Protein AF-A0A3G3BE10-F1 (afdb_monomer)

Organism: NCBI:txid2472748

pLDDT: mean 95.53, std 2.91, range [87.06, 98.44]

Radius of gyration: 18.92 Å; Cα contacts (8 Å, |Δi|>4): 118; chains: 1; bounding box: 42×21×58 Å

Structure (mmCIF, N/CA/C/O backbone):
data_AF-A0A3G3BE10-F1
#
_entry.id   AF-A0A3G3BE10-F1
#
loop_
_atom_site.group_PDB
_atom_site.id
_atom_site.type_symbol
_atom_site.label_atom_id
_atom_site.label_alt_id
_atom_site.label_comp_id
_atom_site.label_asym_id
_atom_site.label_entity_id
_atom_site.label_seq_id
_atom_site.pdbx_PDB_ins_code
_atom_site.Cartn_x
_atom_site.Cartn_y
_atom_site.Cartn_z
_atom_site.occupancy
_atom_site.B_iso_or_equiv
_atom_site.auth_seq_id
_atom_site.auth_comp_id
_atom_site.auth_asym_id
_atom_site.auth_atom_id
_atom_site.pdbx_PDB_model_num
ATOM 1 N N . SER A 1 1 ? 10.660 -1.896 3.533 1.00 90.31 1 SER A N 1
ATOM 2 C CA . SER A 1 1 ? 10.297 -0.842 2.566 1.00 90.31 1 SER A CA 1
ATOM 3 C C . SER A 1 1 ? 11.360 0.245 2.519 1.00 90.31 1 SER A C 1
ATOM 5 O O . SER A 1 1 ? 12.027 0.347 1.505 1.00 90.31 1 SER A O 1
ATOM 7 N N . LEU A 1 2 ? 11.609 0.988 3.607 1.00 92.56 2 LEU A N 1
ATOM 8 C CA . LEU A 1 2 ? 12.506 2.157 3.598 1.00 92.56 2 LEU A CA 1
ATOM 9 C C . LEU A 1 2 ? 13.892 1.894 2.988 1.00 92.56 2 LEU A C 1
ATOM 11 O O . LEU A 1 2 ? 14.336 2.677 2.161 1.00 92.56 2 LEU A O 1
ATOM 15 N N . THR A 1 3 ? 14.539 0.775 3.322 1.00 94.94 3 THR A N 1
ATOM 16 C CA . THR A 1 3 ? 15.834 0.412 2.725 1.00 94.94 3 THR A CA 1
ATOM 17 C C . THR A 1 3 ? 15.761 0.317 1.202 1.00 94.94 3 THR A C 1
ATOM 19 O O . THR A 1 3 ? 16.603 0.890 0.533 1.00 94.94 3 THR A O 1
ATOM 22 N N . LEU A 1 4 ? 14.726 -0.322 0.643 1.00 94.50 4 LEU A N 1
ATOM 23 C CA . LEU A 1 4 ? 14.537 -0.406 -0.811 1.00 94.50 4 LEU A CA 1
ATOM 24 C C . LEU A 1 4 ? 14.247 0.961 -1.435 1.00 94.50 4 LEU A C 1
ATOM 26 O O . LEU A 1 4 ? 14.726 1.233 -2.527 1.00 94.50 4 LEU A O 1
ATOM 30 N N . LEU A 1 5 ? 13.506 1.832 -0.743 1.00 94.50 5 LEU A N 1
ATOM 31 C CA . LEU A 1 5 ? 13.264 3.198 -1.215 1.00 94.50 5 LEU A CA 1
ATOM 32 C C . LEU A 1 5 ? 14.563 4.015 -1.271 1.00 94.50 5 LEU A C 1
ATOM 34 O O . LEU A 1 5 ? 14.814 4.720 -2.241 1.00 94.50 5 LE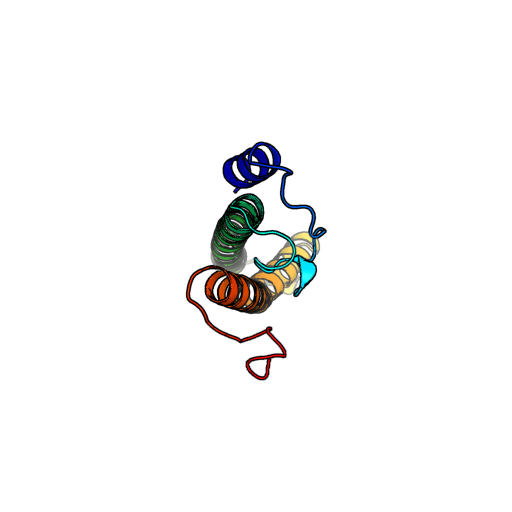U A O 1
ATOM 38 N N . LEU A 1 6 ? 15.402 3.904 -0.242 1.00 95.06 6 LEU A N 1
ATOM 39 C CA . LEU A 1 6 ? 16.692 4.591 -0.197 1.00 95.06 6 LEU A CA 1
ATOM 40 C C . LEU A 1 6 ? 17.676 4.002 -1.215 1.00 95.06 6 LEU A C 1
ATOM 42 O O . LEU A 1 6 ? 18.375 4.753 -1.886 1.00 95.06 6 LEU A O 1
ATOM 46 N N . CYS A 1 7 ? 17.690 2.677 -1.384 1.00 94.50 7 CYS A N 1
ATOM 47 C CA . CYS A 1 7 ? 18.457 2.025 -2.443 1.00 94.50 7 CYS A CA 1
ATOM 48 C C . CYS A 1 7 ? 17.982 2.467 -3.830 1.00 94.50 7 CYS A C 1
ATOM 50 O O . CYS A 1 7 ? 18.824 2.773 -4.662 1.00 94.50 7 CYS A O 1
ATOM 52 N N . SER A 1 8 ? 16.668 2.582 -4.060 1.00 95.00 8 SER A N 1
ATOM 53 C CA . SER A 1 8 ? 16.115 3.113 -5.312 1.00 95.00 8 SER A CA 1
ATOM 54 C C . SER A 1 8 ? 16.699 4.485 -5.636 1.00 95.00 8 SER A C 1
ATOM 56 O O . SER A 1 8 ? 17.152 4.687 -6.753 1.00 95.00 8 SER A O 1
ATOM 58 N N . ALA A 1 9 ? 16.760 5.393 -4.657 1.00 92.75 9 ALA A N 1
ATOM 59 C CA . ALA A 1 9 ? 17.326 6.730 -4.836 1.00 92.75 9 ALA A CA 1
ATOM 60 C C . ALA A 1 9 ? 18.845 6.738 -5.097 1.00 92.75 9 ALA A C 1
ATOM 62 O O . ALA A 1 9 ? 19.354 7.688 -5.682 1.00 92.75 9 ALA A O 1
ATOM 63 N N . ALA A 1 10 ? 19.564 5.703 -4.655 1.00 91.88 10 ALA A N 1
ATOM 64 C CA . ALA A 1 10 ? 21.007 5.559 -4.848 1.00 91.88 10 ALA A CA 1
ATOM 65 C C . ALA A 1 10 ? 21.387 4.797 -6.132 1.00 91.88 10 ALA A C 1
ATOM 67 O O . ALA A 1 10 ? 22.552 4.812 -6.526 1.00 91.88 10 ALA A O 1
ATOM 68 N N . VAL A 1 11 ? 20.434 4.106 -6.763 1.00 91.62 11 VAL A N 1
ATOM 69 C CA . VAL A 1 11 ? 20.639 3.361 -8.008 1.00 91.62 11 VAL A CA 1
ATOM 70 C C . VAL A 1 11 ? 20.283 4.250 -9.196 1.00 91.62 11 VAL A C 1
ATOM 72 O O . VAL A 1 11 ? 19.192 4.817 -9.260 1.00 91.62 11 VAL A O 1
ATOM 75 N N . GLU A 1 12 ? 21.209 4.338 -10.155 1.00 88.81 12 GLU A N 1
ATOM 76 C CA . GLU A 1 12 ? 21.073 5.145 -11.375 1.00 88.81 12 GLU A CA 1
ATOM 77 C C . GLU A 1 12 ? 20.706 6.607 -11.063 1.00 88.81 12 GLU A C 1
ATOM 79 O O . GLU A 1 12 ? 21.394 7.259 -10.282 1.00 88.81 12 GLU A O 1
ATOM 84 N N . SER A 1 13 ? 19.650 7.144 -11.676 1.00 88.00 13 SER A N 1
ATOM 85 C CA . SER A 1 13 ? 19.151 8.497 -11.425 1.00 88.00 13 SER A CA 1
ATOM 86 C C . SER A 1 13 ? 18.054 8.551 -10.354 1.00 88.00 13 SER A C 1
ATOM 88 O O . SER A 1 13 ? 17.383 9.575 -10.224 1.00 88.00 13 SER A O 1
ATOM 90 N N . GLY A 1 14 ? 17.821 7.460 -9.615 1.00 90.88 14 GLY A N 1
ATOM 91 C CA . GLY A 1 14 ? 16.653 7.328 -8.747 1.00 90.88 14 GLY A CA 1
ATOM 92 C C . GLY A 1 14 ? 15.349 7.143 -9.524 1.00 90.88 14 GLY A C 1
ATOM 93 O O . GLY A 1 14 ? 15.333 7.183 -10.753 1.00 90.88 14 GLY A O 1
ATOM 94 N N . ALA A 1 15 ? 14.235 6.900 -8.830 1.00 91.94 15 ALA A N 1
ATOM 95 C CA . ALA A 1 15 ? 12.918 6.832 -9.467 1.00 91.94 15 ALA A CA 1
ATOM 96 C C . ALA A 1 15 ? 12.377 8.252 -9.741 1.00 91.94 15 ALA A C 1
ATOM 98 O O . ALA A 1 15 ? 11.764 8.876 -8.874 1.00 91.94 15 ALA A O 1
ATOM 99 N N . GLY A 1 16 ? 12.598 8.766 -10.954 1.00 89.94 16 GLY A N 1
ATOM 100 C CA . GLY A 1 16 ? 12.218 10.117 -11.395 1.00 89.94 16 GLY A CA 1
ATOM 101 C C . GLY A 1 16 ? 10.774 10.265 -11.890 1.00 89.94 16 GLY A C 1
ATOM 102 O O . GLY A 1 16 ? 10.455 11.212 -12.600 1.00 89.94 16 GLY A O 1
ATOM 103 N N . THR A 1 17 ? 9.885 9.335 -11.544 1.00 91.62 17 THR A N 1
ATOM 104 C CA . THR A 1 17 ? 8.535 9.199 -12.130 1.00 91.62 17 THR A CA 1
ATOM 105 C C . THR A 1 17 ? 7.436 9.890 -11.315 1.00 91.62 17 THR A C 1
ATOM 107 O O . THR A 1 17 ? 6.247 9.685 -11.564 1.00 91.62 17 THR A O 1
ATOM 110 N N . GLY A 1 18 ? 7.820 10.653 -10.287 1.00 92.69 18 GLY A N 1
ATOM 111 C CA . GLY A 1 18 ? 6.908 11.182 -9.273 1.00 92.69 18 GLY A CA 1
ATOM 112 C C . GLY A 1 18 ? 6.356 10.104 -8.330 1.00 92.69 18 GLY A C 1
ATOM 113 O O . GLY A 1 18 ? 6.573 8.907 -8.519 1.00 92.69 18 GLY A O 1
ATOM 114 N N . TRP A 1 19 ? 5.621 10.534 -7.299 1.00 93.38 19 TRP A N 1
ATOM 115 C CA . TRP A 1 19 ? 5.077 9.636 -6.269 1.00 93.38 19 TRP A CA 1
ATOM 116 C C . TRP A 1 19 ? 3.962 8.709 -6.780 1.00 93.38 19 TRP A C 1
ATOM 118 O O . TRP A 1 19 ? 3.709 7.672 -6.174 1.00 93.38 19 TRP A O 1
ATOM 128 N N . THR A 1 20 ? 3.300 9.073 -7.881 1.00 93.88 20 THR A N 1
ATOM 129 C CA . THR A 1 20 ? 2.224 8.287 -8.502 1.00 93.88 20 THR A CA 1
ATOM 130 C C . THR A 1 20 ? 2.729 7.203 -9.449 1.00 93.88 20 THR A C 1
ATOM 132 O O . THR A 1 20 ? 1.980 6.280 -9.747 1.00 93.88 20 THR A O 1
ATOM 135 N N . VAL A 1 21 ? 3.983 7.292 -9.913 1.00 93.75 21 VAL A N 1
ATOM 136 C CA . VAL A 1 21 ? 4.629 6.271 -10.759 1.00 93.75 21 VAL A CA 1
ATOM 137 C C . VAL A 1 21 ? 3.852 6.008 -12.068 1.00 93.75 21 VAL A C 1
ATOM 139 O O . VAL A 1 21 ? 3.689 4.868 -12.500 1.00 93.75 21 VAL A O 1
ATOM 142 N N . TYR A 1 22 ? 3.359 7.070 -12.719 1.00 93.25 22 TYR A N 1
ATOM 143 C CA . TYR A 1 22 ? 2.504 6.946 -13.910 1.00 93.25 22 TYR A CA 1
ATOM 144 C C . TYR A 1 22 ? 3.254 6.448 -15.164 1.00 93.25 22 TYR A C 1
ATOM 146 O O . TYR A 1 22 ? 4.290 7.019 -15.524 1.00 93.25 22 TYR A O 1
ATOM 154 N N . PRO A 1 23 ? 2.704 5.458 -15.893 1.00 92.19 23 PRO A N 1
ATOM 155 C CA . PRO A 1 23 ? 3.105 5.155 -17.268 1.00 92.19 23 PRO A CA 1
ATOM 156 C C . PRO A 1 23 ? 2.723 6.297 -18.238 1.00 92.19 23 PRO A C 1
ATOM 158 O O . PRO A 1 23 ? 1.787 7.044 -17.950 1.00 92.19 23 PRO A O 1
ATOM 161 N N . PRO A 1 24 ? 3.426 6.469 -19.378 1.00 92.56 24 PRO A N 1
ATOM 162 C CA . PRO A 1 24 ? 4.596 5.705 -19.815 1.00 92.56 24 PRO A CA 1
ATOM 163 C C . PRO A 1 24 ? 5.905 6.179 -19.164 1.00 92.56 24 PRO A C 1
ATOM 165 O O . PRO A 1 24 ? 6.936 5.542 -19.363 1.00 92.56 24 PRO A O 1
ATOM 168 N N . LEU A 1 25 ? 5.891 7.253 -18.363 1.00 93.44 25 LEU A N 1
ATOM 169 C CA . LEU A 1 25 ? 7.105 7.804 -17.747 1.00 93.44 25 LEU A CA 1
ATOM 170 C C . LEU A 1 25 ? 7.796 6.790 -16.824 1.00 93.44 25 LEU A C 1
ATOM 172 O O . LEU A 1 25 ? 9.019 6.769 -16.744 1.00 93.44 25 LEU A O 1
ATOM 176 N N . SER A 1 26 ? 7.026 5.929 -16.158 1.00 94.06 26 SER A N 1
ATOM 177 C CA . SER A 1 26 ? 7.543 4.828 -15.342 1.00 94.06 26 SER A CA 1
ATOM 178 C C . SER A 1 26 ? 7.855 3.541 -16.106 1.00 94.06 26 SER A C 1
ATOM 180 O O . SER A 1 26 ? 8.303 2.575 -15.491 1.00 94.06 26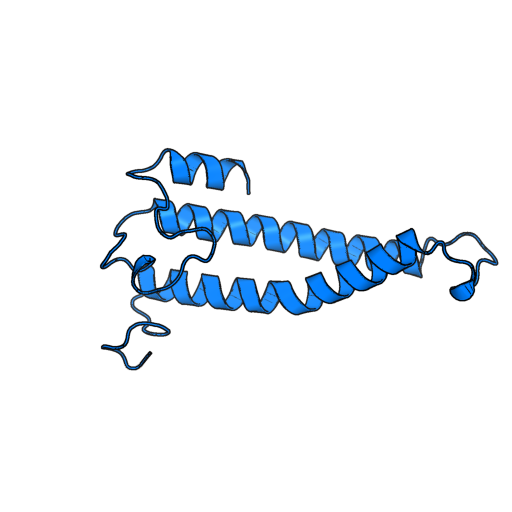 SER A O 1
ATOM 182 N N . SER A 1 27 ? 7.669 3.500 -17.428 1.00 93.38 27 SER A N 1
ATOM 183 C CA . SER A 1 27 ? 8.037 2.352 -18.271 1.00 93.38 27 SER A CA 1
ATOM 184 C C . SER A 1 27 ? 9.535 2.334 -18.601 1.00 93.38 27 SER A C 1
ATOM 186 O O . SER A 1 27 ? 10.237 3.330 -18.420 1.00 93.38 27 SER A O 1
ATOM 188 N N . ASN A 1 28 ? 10.023 1.222 -19.159 1.00 91.94 28 ASN A N 1
ATOM 189 C CA . ASN A 1 28 ? 11.421 1.101 -19.585 1.00 91.94 28 ASN A CA 1
ATOM 190 C C . ASN A 1 28 ? 11.807 2.012 -20.761 1.00 91.94 28 ASN A C 1
ATOM 192 O O . ASN A 1 28 ? 12.995 2.232 -20.982 1.00 91.94 28 ASN A O 1
ATOM 196 N N . ILE A 1 29 ? 10.832 2.583 -21.479 1.00 88.56 29 ILE A N 1
ATOM 197 C CA . ILE A 1 29 ? 11.086 3.526 -22.579 1.00 88.56 29 ILE A CA 1
ATOM 198 C C . ILE A 1 29 ? 11.622 4.856 -22.035 1.00 88.56 29 ILE A C 1
ATOM 200 O O . ILE A 1 29 ? 12.510 5.461 -22.630 1.00 88.56 29 ILE A O 1
ATOM 204 N N . SER A 1 30 ? 11.081 5.321 -20.907 1.00 89.69 30 SER A N 1
ATOM 205 C C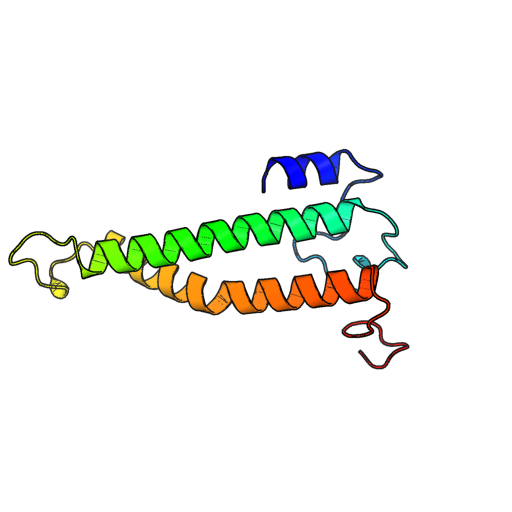A . SER A 1 30 ? 11.453 6.605 -20.298 1.00 89.69 30 SER A CA 1
ATOM 206 C C . SER A 1 30 ? 12.361 6.458 -19.079 1.00 89.69 30 SER A C 1
ATOM 208 O O . SER A 1 30 ? 13.151 7.355 -18.800 1.00 89.69 30 SER A O 1
ATOM 210 N N . HIS A 1 31 ? 12.266 5.340 -18.358 1.00 91.00 31 HIS A N 1
ATOM 211 C CA . HIS A 1 31 ? 13.029 5.076 -17.142 1.00 91.00 31 HIS A CA 1
ATOM 212 C C . HIS A 1 31 ? 13.518 3.621 -17.147 1.00 91.00 31 HIS A C 1
ATOM 214 O O . HIS A 1 31 ? 12.907 2.728 -16.560 1.00 91.00 31 HIS A O 1
ATOM 220 N N . SER A 1 32 ? 14.609 3.371 -17.871 1.00 89.19 32 SER A N 1
ATOM 221 C CA . SER A 1 32 ? 15.030 2.025 -18.286 1.00 89.19 32 SER A CA 1
ATOM 222 C C . SER A 1 32 ? 15.624 1.141 -17.198 1.00 89.19 32 SER A C 1
ATOM 224 O O . SER A 1 32 ? 15.851 -0.037 -17.454 1.00 89.19 32 SER A O 1
ATOM 226 N N . GLY A 1 33 ? 15.950 1.681 -16.030 1.00 91.06 33 GLY A N 1
ATOM 227 C CA . GLY A 1 33 ? 16.708 0.914 -15.059 1.00 91.06 33 GLY A CA 1
ATOM 228 C C . GLY A 1 33 ? 16.050 0.747 -13.699 1.00 91.06 33 GLY A C 1
ATOM 229 O O . GLY A 1 33 ? 14.880 1.088 -13.491 1.00 91.06 33 GLY A O 1
ATOM 230 N N . GLY A 1 34 ? 16.775 0.079 -12.803 1.00 94.25 34 GLY A N 1
ATOM 231 C CA . GLY A 1 34 ? 16.188 -0.702 -11.705 1.00 94.25 34 GLY A CA 1
ATOM 232 C C . GLY A 1 34 ? 15.609 0.124 -10.556 1.00 94.25 34 GLY A C 1
ATOM 233 O O . GLY A 1 34 ? 14.986 -0.427 -9.644 1.00 94.25 34 GLY A O 1
ATOM 234 N N . SER A 1 35 ? 15.801 1.444 -10.569 1.00 95.69 35 SER A N 1
ATOM 235 C CA . SER A 1 35 ? 15.335 2.337 -9.505 1.00 95.69 35 SER A CA 1
ATOM 236 C C . SER A 1 35 ? 13.808 2.306 -9.353 1.00 95.69 35 SER A C 1
ATOM 238 O O . SER A 1 35 ? 13.299 2.264 -8.228 1.00 95.69 35 SER A O 1
ATOM 240 N N . VAL A 1 36 ? 13.060 2.254 -10.460 1.00 96.81 36 VAL A N 1
ATOM 241 C CA . VAL A 1 36 ? 11.589 2.169 -10.444 1.00 96.81 36 VAL A CA 1
ATOM 242 C C . VAL A 1 36 ? 11.132 0.828 -9.867 1.00 96.81 36 VAL A C 1
ATOM 244 O O . VAL A 1 36 ? 10.230 0.805 -9.030 1.00 96.81 36 VAL A O 1
ATOM 247 N N . ASP A 1 37 ? 11.806 -0.271 -10.210 1.00 97.31 37 ASP A N 1
ATOM 248 C CA . ASP A 1 37 ? 11.478 -1.605 -9.692 1.00 97.31 37 ASP A CA 1
ATOM 249 C C . ASP A 1 37 ? 11.706 -1.683 -8.176 1.00 97.31 37 ASP A C 1
ATOM 251 O O . ASP A 1 37 ? 10.855 -2.177 -7.433 1.00 97.31 37 ASP A O 1
ATOM 255 N N . MET A 1 38 ? 12.809 -1.112 -7.677 1.00 96.75 38 MET A N 1
ATOM 256 C CA . MET A 1 38 ? 13.070 -1.010 -6.235 1.00 96.75 38 MET A CA 1
ATOM 257 C C . MET A 1 38 ? 12.007 -0.178 -5.504 1.00 96.75 38 MET A C 1
ATOM 259 O O . MET A 1 38 ? 11.600 -0.540 -4.395 1.00 96.75 38 MET A O 1
ATOM 263 N N . THR A 1 39 ? 11.516 0.904 -6.117 1.00 96.81 39 THR A N 1
ATOM 264 C CA . THR A 1 39 ? 10.396 1.693 -5.576 1.00 96.81 39 THR A CA 1
ATOM 265 C C . THR A 1 39 ? 9.112 0.873 -5.540 1.00 96.81 39 THR A C 1
ATOM 267 O O . THR A 1 39 ? 8.445 0.843 -4.504 1.00 96.81 39 THR A O 1
ATOM 270 N N . ILE A 1 40 ? 8.793 0.140 -6.611 1.00 97.50 40 ILE A N 1
ATOM 271 C CA . ILE A 1 40 ? 7.631 -0.755 -6.659 1.00 97.50 40 ILE A CA 1
ATOM 272 C C . ILE A 1 40 ? 7.724 -1.813 -5.550 1.00 97.50 40 ILE A C 1
ATOM 274 O O . ILE A 1 40 ? 6.765 -1.993 -4.797 1.00 97.50 40 ILE A O 1
ATOM 278 N N . PHE A 1 41 ? 8.868 -2.479 -5.370 1.00 97.94 41 PHE A N 1
ATOM 279 C CA . PHE A 1 41 ? 9.047 -3.449 -4.281 1.00 97.94 41 PHE A CA 1
ATOM 280 C C . PHE A 1 41 ? 8.965 -2.802 -2.893 1.00 97.94 41 PHE A C 1
ATOM 282 O O . PHE A 1 41 ? 8.386 -3.379 -1.969 1.00 97.94 41 PHE A O 1
ATOM 289 N N . SER A 1 42 ? 9.494 -1.589 -2.724 1.00 97.94 42 SER A N 1
ATOM 290 C CA . SER A 1 42 ? 9.357 -0.836 -1.474 1.00 97.94 42 SER A CA 1
ATOM 291 C C . SER A 1 42 ? 7.890 -0.581 -1.119 1.00 97.94 42 SER A C 1
ATOM 293 O O . SER A 1 42 ? 7.491 -0.824 0.027 1.00 97.94 42 SER A O 1
ATOM 295 N N . LEU A 1 43 ? 7.089 -0.147 -2.099 1.00 97.19 43 LEU A N 1
ATOM 296 C CA . LEU A 1 43 ? 5.656 0.105 -1.944 1.00 97.19 43 LEU A CA 1
ATOM 297 C C . LEU A 1 43 ? 4.880 -1.181 -1.649 1.00 97.19 43 LEU A C 1
ATOM 299 O O . LEU A 1 43 ? 4.031 -1.170 -0.761 1.00 97.19 43 LEU A O 1
ATOM 303 N N . HIS A 1 44 ? 5.221 -2.306 -2.287 1.00 98.38 44 HIS A N 1
ATOM 304 C CA . HIS A 1 44 ? 4.653 -3.613 -1.936 1.00 98.38 44 HIS A CA 1
ATOM 305 C C . HIS A 1 44 ? 4.916 -3.974 -0.474 1.00 98.38 44 HIS A C 1
ATOM 307 O O . HIS A 1 44 ? 3.986 -4.310 0.257 1.00 98.38 44 HIS A O 1
ATOM 313 N N . LEU A 1 45 ? 6.167 -3.863 -0.011 1.00 98.19 45 LEU A N 1
ATOM 314 C CA . LEU A 1 45 ? 6.503 -4.166 1.384 1.00 98.19 45 LEU A CA 1
ATOM 315 C C . LEU A 1 45 ? 5.804 -3.220 2.368 1.00 98.19 45 LEU A C 1
ATOM 317 O O . LEU A 1 45 ? 5.413 -3.647 3.455 1.00 98.19 45 LEU A O 1
ATOM 321 N N . ALA A 1 46 ? 5.644 -1.944 2.007 1.00 97.81 46 ALA A N 1
ATOM 322 C CA . ALA A 1 46 ? 4.870 -0.995 2.802 1.00 97.81 46 ALA A CA 1
ATOM 323 C C . ALA A 1 46 ? 3.387 -1.404 2.861 1.00 97.81 46 ALA A C 1
ATOM 325 O O . ALA A 1 46 ? 2.823 -1.475 3.950 1.00 97.81 46 ALA A O 1
ATOM 326 N N . GLY A 1 47 ? 2.792 -1.761 1.719 1.00 97.62 47 GLY A N 1
ATOM 327 C CA . GLY A 1 47 ? 1.408 -2.223 1.618 1.00 97.62 47 GLY A CA 1
ATOM 328 C C . GLY A 1 47 ? 1.139 -3.492 2.428 1.00 97.62 47 GLY A C 1
ATOM 329 O O . GLY A 1 47 ? 0.187 -3.526 3.203 1.00 97.62 47 GLY A O 1
ATOM 330 N N . VAL A 1 48 ? 2.008 -4.505 2.333 1.00 98.25 48 VAL A N 1
ATOM 331 C CA . VAL A 1 48 ? 1.892 -5.744 3.128 1.00 98.25 48 VAL A CA 1
ATOM 332 C C . VAL A 1 48 ? 1.928 -5.440 4.626 1.00 98.25 48 VAL A C 1
ATOM 334 O O . VAL A 1 48 ? 1.077 -5.927 5.370 1.00 98.25 48 VAL A O 1
ATOM 337 N N . SER A 1 49 ? 2.862 -4.592 5.072 1.00 98.00 49 SER A N 1
ATOM 338 C CA . SER A 1 49 ? 2.940 -4.162 6.474 1.00 98.00 49 SER A CA 1
ATOM 339 C C . SER A 1 49 ? 1.645 -3.480 6.934 1.00 98.00 49 SER A C 1
ATOM 341 O O . SER A 1 49 ? 1.100 -3.816 7.987 1.00 98.00 49 SER A O 1
ATOM 343 N N . SER A 1 50 ? 1.090 -2.580 6.118 1.00 97.75 50 SER A N 1
ATOM 344 C CA . SER A 1 50 ? -0.171 -1.895 6.414 1.00 97.75 50 SER A CA 1
ATOM 345 C C . SER A 1 50 ? -1.380 -2.833 6.443 1.00 97.75 50 SER A C 1
ATOM 347 O O . SER A 1 50 ? -2.239 -2.656 7.303 1.00 97.75 50 SER A O 1
ATOM 349 N N . ILE A 1 51 ? -1.450 -3.849 5.573 1.00 98.19 51 ILE A N 1
ATOM 350 C CA . ILE A 1 51 ? -2.521 -4.864 5.594 1.00 98.19 51 ILE A CA 1
ATOM 351 C C . ILE A 1 51 ? -2.438 -5.705 6.872 1.00 98.19 51 ILE A C 1
ATOM 353 O O . ILE A 1 51 ? -3.447 -5.887 7.555 1.00 98.19 51 ILE A O 1
ATOM 357 N N . LEU A 1 52 ? -1.243 -6.180 7.238 1.00 98.38 52 LEU A N 1
ATOM 358 C CA . LEU A 1 52 ? -1.043 -6.940 8.477 1.00 98.38 52 LEU A CA 1
ATOM 359 C C . LEU A 1 52 ? -1.395 -6.098 9.711 1.00 98.38 52 LEU A C 1
ATOM 361 O O . LEU A 1 52 ? -2.094 -6.574 10.608 1.00 98.38 52 LEU A O 1
ATOM 365 N N . GLY A 1 53 ? -0.980 -4.828 9.726 1.00 98.31 53 GLY A N 1
ATOM 366 C CA . GLY A 1 53 ? -1.364 -3.866 10.757 1.00 98.31 53 GLY A CA 1
ATOM 367 C C . GLY A 1 53 ? -2.876 -3.642 10.812 1.00 98.31 53 GLY A C 1
ATOM 368 O O . GLY A 1 53 ? -3.4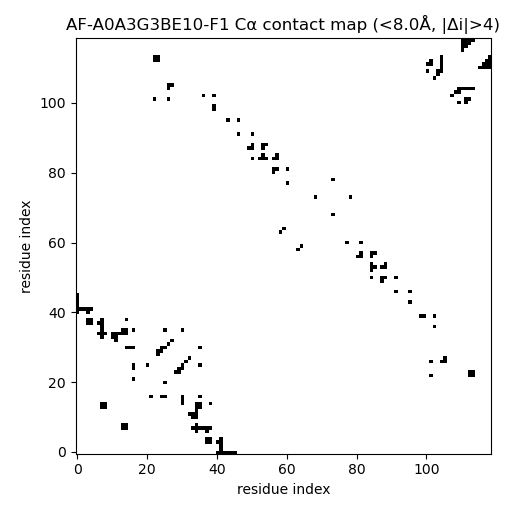57 -3.650 11.895 1.00 98.31 53 GLY A O 1
ATOM 369 N N . ALA A 1 54 ? -3.538 -3.512 9.661 1.00 98.31 54 ALA A N 1
ATOM 370 C CA . ALA A 1 54 ? -4.985 -3.343 9.584 1.00 98.31 54 ALA A CA 1
ATOM 371 C C . ALA A 1 54 ? -5.735 -4.542 10.181 1.00 98.31 54 ALA A C 1
ATOM 373 O O . ALA A 1 54 ? -6.614 -4.358 11.023 1.00 98.31 54 ALA A O 1
ATOM 374 N N . ILE A 1 55 ? -5.346 -5.768 9.819 1.00 98.38 55 ILE A N 1
ATOM 375 C CA . ILE A 1 55 ? -5.925 -7.002 10.374 1.00 98.38 55 ILE A CA 1
ATOM 376 C C . ILE A 1 55 ? -5.702 -7.069 11.892 1.00 98.38 55 ILE A C 1
ATOM 378 O O . ILE A 1 55 ? -6.632 -7.384 12.641 1.00 98.38 55 ILE A O 1
ATOM 382 N N . ASN A 1 56 ? -4.499 -6.725 12.365 1.00 98.38 56 ASN A N 1
ATOM 383 C CA . ASN A 1 56 ? -4.182 -6.697 13.791 1.00 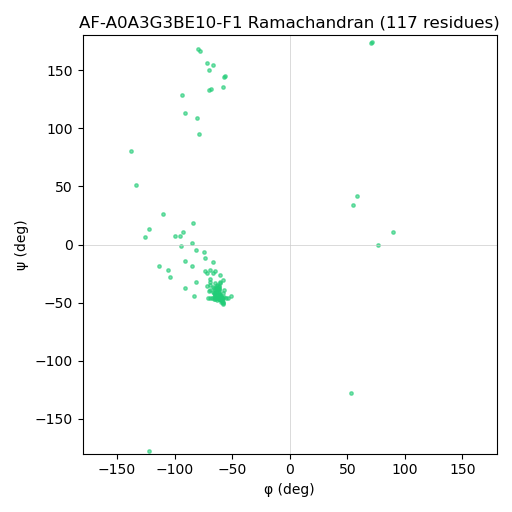98.38 56 ASN A CA 1
ATOM 384 C C . ASN A 1 56 ? -5.053 -5.687 14.560 1.00 98.38 56 ASN A C 1
ATOM 386 O O . ASN A 1 56 ? -5.640 -6.044 15.585 1.00 98.38 56 ASN A O 1
ATOM 390 N N . PHE A 1 57 ? -5.202 -4.461 14.050 1.00 98.25 57 PHE A N 1
ATOM 391 C CA . PHE A 1 57 ? -6.047 -3.441 14.672 1.00 98.25 57 PHE A CA 1
ATOM 392 C C . PHE A 1 57 ? -7.524 -3.832 14.669 1.00 98.25 57 PHE A C 1
ATOM 394 O O . PHE A 1 57 ? -8.187 -3.660 15.689 1.00 98.25 57 PHE A O 1
ATOM 401 N N . ILE A 1 58 ? -8.041 -4.400 13.575 1.00 97.94 58 ILE A N 1
ATOM 402 C CA . ILE A 1 58 ? -9.425 -4.896 13.517 1.00 97.94 58 ILE A CA 1
ATOM 403 C C . ILE A 1 58 ? -9.645 -5.952 14.602 1.00 97.94 58 ILE A C 1
ATOM 405 O O . ILE A 1 58 ? -10.575 -5.822 15.400 1.00 97.94 58 ILE A O 1
ATOM 409 N N . SER A 1 59 ? -8.770 -6.958 14.679 1.00 98.19 59 SER A N 1
ATOM 410 C CA . SER A 1 59 ? -8.877 -8.012 15.692 1.00 98.19 59 SER A CA 1
ATOM 411 C C . SER A 1 59 ? -8.798 -7.445 17.110 1.00 98.19 59 SER A C 1
ATOM 413 O O . SER A 1 59 ? -9.631 -7.771 17.950 1.00 98.19 59 SER A O 1
ATOM 415 N N . THR A 1 60 ? -7.866 -6.528 17.368 1.00 98.06 60 THR A N 1
ATOM 416 C CA . THR A 1 60 ? -7.691 -5.900 18.686 1.00 98.06 60 THR A CA 1
ATOM 417 C C . THR A 1 60 ? -8.927 -5.093 19.089 1.00 98.06 60 THR A C 1
ATOM 419 O O . THR A 1 60 ? -9.458 -5.268 20.186 1.00 98.06 60 THR A O 1
ATOM 422 N N . ILE A 1 61 ? -9.448 -4.256 18.187 1.00 97.25 61 ILE A N 1
ATOM 423 C CA . ILE A 1 61 ? -10.633 -3.425 18.443 1.00 97.25 61 ILE A CA 1
ATOM 424 C C . ILE A 1 61 ? -11.878 -4.289 18.652 1.00 97.25 61 ILE A C 1
ATOM 426 O O . ILE A 1 61 ? -12.755 -3.897 19.422 1.00 97.25 61 ILE A O 1
ATOM 430 N N . ILE A 1 62 ? -11.989 -5.442 17.983 1.00 96.12 62 ILE A N 1
ATOM 431 C CA . ILE A 1 62 ? -13.159 -6.321 18.085 1.00 96.12 62 ILE A CA 1
ATOM 432 C C . ILE A 1 62 ? -13.077 -7.244 19.308 1.00 96.12 62 ILE A C 1
ATOM 434 O O . ILE A 1 62 ? -14.071 -7.361 20.026 1.00 96.12 62 ILE A O 1
ATOM 438 N N . ASN A 1 63 ? -11.919 -7.851 19.563 1.00 97.19 63 ASN A N 1
ATOM 439 C CA . ASN A 1 63 ? -11.778 -8.982 20.484 1.00 97.19 63 ASN A CA 1
ATOM 440 C C . ASN A 1 63 ? -11.120 -8.624 21.820 1.00 97.19 63 ASN A C 1
ATOM 442 O O . ASN A 1 63 ? -11.316 -9.337 22.796 1.00 97.19 63 ASN A O 1
ATOM 446 N N . MET A 1 64 ? -10.357 -7.530 21.892 1.00 97.19 64 MET A N 1
ATOM 447 C CA . MET A 1 64 ? -9.572 -7.165 23.081 1.00 97.19 64 MET A CA 1
ATOM 448 C C . MET A 1 64 ? -10.127 -5.926 23.801 1.00 97.19 64 MET A C 1
ATOM 450 O O . MET A 1 64 ? -9.396 -5.201 24.473 1.00 97.19 64 MET A O 1
ATOM 454 N N . ARG A 1 65 ? -11.432 -5.655 23.662 1.00 95.56 65 ARG A N 1
ATOM 455 C CA . ARG A 1 65 ? -12.107 -4.599 24.433 1.00 95.56 65 ARG A CA 1
ATOM 456 C C . ARG A 1 65 ? -12.224 -4.996 25.903 1.00 95.56 65 ARG A C 1
ATOM 458 O O . ARG A 1 65 ? -12.376 -6.170 26.224 1.00 95.56 65 ARG A O 1
ATOM 465 N N . SER A 1 66 ? -12.220 -3.994 26.784 1.00 94.44 66 SER A N 1
ATOM 466 C CA . SER A 1 66 ? -12.538 -4.205 28.198 1.00 94.44 66 SER A CA 1
ATOM 467 C C . SER A 1 66 ? -13.922 -4.842 28.356 1.00 94.44 66 SER A C 1
ATOM 469 O O . SER A 1 66 ? -14.852 -4.529 27.603 1.00 94.44 66 SER A O 1
ATOM 471 N N . SER A 1 67 ? -14.060 -5.727 29.343 1.00 93.44 67 SER A N 1
ATOM 472 C CA . SER A 1 67 ? -15.324 -6.406 29.629 1.00 93.44 67 SER A CA 1
ATOM 473 C C . SER A 1 67 ? -16.438 -5.393 29.916 1.00 93.44 67 SER A C 1
ATOM 475 O O . SER A 1 67 ? -16.234 -4.404 30.618 1.00 93.44 67 SER A O 1
ATOM 477 N N . GLY A 1 68 ? -17.619 -5.614 29.336 1.00 92.50 68 GLY A N 1
ATOM 478 C CA . GLY A 1 68 ? -18.770 -4.715 29.475 1.00 92.50 68 GLY A CA 1
ATOM 479 C C . GLY A 1 68 ? -18.711 -3.429 28.635 1.00 92.50 68 GLY A C 1
ATOM 480 O O . GLY A 1 68 ? -19.666 -2.650 28.659 1.00 92.50 68 GLY A O 1
ATOM 481 N N . MET A 1 69 ? -17.645 -3.192 27.859 1.00 96.12 69 MET A N 1
ATOM 482 C CA . MET A 1 69 ? -17.575 -2.053 26.938 1.00 96.12 69 MET A CA 1
ATOM 483 C C . MET A 1 69 ? -18.333 -2.338 25.633 1.00 96.12 69 MET A C 1
ATOM 485 O O . MET A 1 69 ? -17.882 -3.104 24.773 1.00 96.12 69 MET A O 1
ATOM 489 N N . THR A 1 70 ? -19.475 -1.672 25.458 1.00 95.44 70 THR A N 1
ATOM 490 C CA . THR A 1 70 ? -20.231 -1.665 24.197 1.00 95.44 70 THR A CA 1
ATOM 491 C C . THR A 1 70 ? -19.515 -0.831 23.129 1.00 95.44 70 THR A C 1
ATOM 493 O O . THR A 1 70 ? -18.734 0.069 23.443 1.00 95.44 70 THR A O 1
ATOM 496 N N . PHE A 1 71 ? -19.776 -1.106 21.845 1.00 94.62 71 PHE A N 1
ATOM 497 C CA . PHE A 1 71 ? -19.146 -0.377 20.733 1.00 94.62 71 PHE A CA 1
ATOM 498 C C . PHE A 1 71 ? -19.449 1.128 20.739 1.00 94.62 71 PHE A C 1
ATOM 500 O O . PHE A 1 71 ? -18.597 1.925 20.356 1.00 94.62 71 PHE A O 1
ATOM 507 N N . GLU A 1 72 ? -20.628 1.525 21.214 1.00 95.38 72 GLU A N 1
ATOM 508 C CA . GLU A 1 72 ? -21.043 2.931 21.329 1.00 95.38 72 GLU A CA 1
ATOM 509 C C . GLU A 1 72 ? -20.199 3.725 22.337 1.00 95.38 72 GLU A C 1
ATOM 511 O O . GLU A 1 72 ? -20.103 4.943 22.238 1.00 95.38 72 GLU A O 1
ATOM 516 N N . ARG A 1 73 ? -19.555 3.041 23.292 1.00 96.00 73 ARG A N 1
ATOM 517 C CA . ARG A 1 73 ? -18.706 3.657 24.325 1.00 96.00 73 ARG A CA 1
ATOM 518 C C . ARG A 1 73 ? -17.222 3.680 23.955 1.00 96.00 73 ARG A C 1
ATOM 520 O O . ARG A 1 73 ? -16.405 4.163 24.735 1.00 96.00 73 ARG A O 1
ATOM 527 N N . VAL A 1 74 ? -16.856 3.144 22.791 1.00 97.38 74 VAL A N 1
ATOM 528 C CA . VAL A 1 74 ? -15.474 3.167 22.300 1.00 97.38 74 VAL A CA 1
ATOM 529 C C . VAL A 1 74 ? -15.086 4.614 21.948 1.00 97.38 74 VAL A C 1
ATOM 531 O O . VAL A 1 74 ? -15.862 5.289 21.270 1.00 97.38 74 VAL A O 1
ATOM 534 N N . PRO A 1 75 ? -13.898 5.108 22.354 1.00 97.62 75 PRO A N 1
ATOM 535 C CA . PRO A 1 75 ? -13.462 6.466 22.032 1.00 97.62 75 PRO A CA 1
ATOM 536 C C . PRO A 1 75 ? -13.456 6.751 20.525 1.00 97.62 75 PRO A C 1
ATOM 538 O O . PRO A 1 75 ? -13.086 5.889 19.724 1.00 97.62 75 PRO A O 1
ATOM 541 N N . LEU A 1 76 ? -13.780 7.989 20.134 1.00 98.00 76 LEU A N 1
ATOM 542 C CA . LEU A 1 76 ? -13.845 8.401 18.723 1.00 98.00 76 LEU A CA 1
ATOM 543 C C . LEU A 1 76 ? -12.526 8.190 17.962 1.00 98.00 76 LEU A C 1
ATOM 545 O O . LEU A 1 76 ? -12.546 7.884 16.774 1.00 98.00 76 LEU A O 1
ATOM 549 N N . PHE A 1 77 ? -11.382 8.281 18.643 1.00 98.44 77 PHE A N 1
ATOM 550 C CA . PHE A 1 77 ? -10.085 7.954 18.050 1.00 98.44 77 PHE A CA 1
ATOM 551 C C . PHE A 1 77 ? -9.991 6.480 17.625 1.00 98.44 77 PHE A C 1
ATOM 553 O O . PHE A 1 77 ? -9.544 6.165 16.529 1.00 98.44 77 PHE A O 1
ATOM 560 N N . VAL A 1 78 ? -10.466 5.550 18.455 1.00 98.06 78 VAL A N 1
ATOM 561 C CA . VAL A 1 78 ? -10.459 4.122 18.105 1.00 98.06 78 VAL A CA 1
ATOM 562 C C . VAL A 1 78 ? -11.453 3.845 16.972 1.00 98.06 78 VAL A C 1
ATOM 564 O O . VAL A 1 78 ? -11.187 3.009 16.109 1.00 98.06 78 VAL A O 1
ATOM 567 N N . TRP A 1 79 ? -12.564 4.587 16.911 1.00 97.88 79 TRP A N 1
ATOM 568 C CA . TRP A 1 79 ? -13.473 4.560 15.763 1.00 97.88 79 TRP A CA 1
ATOM 569 C C . TRP A 1 79 ? -12.814 5.038 14.468 1.00 97.88 79 TRP A C 1
ATOM 571 O O . TRP A 1 79 ? -12.964 4.367 13.445 1.00 97.88 79 TRP A O 1
ATOM 581 N N . SER A 1 80 ? -12.066 6.146 14.497 1.00 98.19 80 SER A N 1
ATOM 582 C CA . SER A 1 80 ? -11.370 6.638 13.303 1.00 98.19 80 SER A CA 1
ATOM 583 C C . SER A 1 80 ? -10.313 5.640 12.829 1.00 98.19 80 SER A C 1
ATOM 585 O O . SER A 1 80 ? -10.251 5.344 11.634 1.00 98.19 80 SER A O 1
ATOM 587 N N . VAL A 1 81 ? -9.563 5.030 13.756 1.00 98.38 81 VAL A N 1
ATOM 588 C CA . VAL A 1 81 ? -8.631 3.935 13.445 1.00 98.38 81 VAL A CA 1
ATOM 589 C C . VAL A 1 81 ? -9.379 2.768 12.807 1.00 98.38 81 VAL A C 1
ATOM 591 O O . VAL A 1 81 ? -8.968 2.327 11.739 1.00 98.38 81 VAL A O 1
ATOM 594 N N . LYS A 1 82 ? -10.506 2.316 13.383 1.00 97.94 82 LYS A N 1
ATOM 595 C CA . LYS A 1 82 ? -11.320 1.210 12.841 1.00 97.94 82 LYS A CA 1
ATOM 596 C C . LYS A 1 82 ? -11.743 1.459 11.392 1.00 97.94 82 LYS A C 1
ATOM 598 O O . LYS A 1 82 ? -11.629 0.563 10.562 1.00 97.94 82 LYS A O 1
ATOM 603 N N . ILE A 1 83 ? -12.223 2.663 11.083 1.00 98.25 83 ILE A N 1
ATOM 604 C CA . ILE A 1 83 ? -12.626 3.033 9.718 1.00 98.25 83 ILE A CA 1
ATOM 605 C C . ILE A 1 83 ? -11.404 3.059 8.796 1.00 98.25 83 ILE A C 1
ATOM 607 O O . ILE A 1 83 ? -11.438 2.482 7.713 1.00 98.25 83 ILE A O 1
ATOM 611 N N . THR A 1 84 ? -10.304 3.664 9.246 1.00 98.44 84 THR A N 1
ATOM 612 C CA . THR A 1 84 ? -9.066 3.784 8.463 1.00 98.44 84 THR A CA 1
ATOM 613 C C . THR A 1 84 ? -8.519 2.417 8.072 1.00 98.44 84 THR A C 1
ATOM 615 O O . THR A 1 84 ? -8.206 2.190 6.908 1.00 98.44 84 THR A O 1
ATOM 618 N N . VAL A 1 85 ? -8.447 1.469 9.008 1.00 98.19 85 VAL A N 1
ATOM 619 C CA . VAL A 1 85 ? -7.907 0.132 8.722 1.00 98.19 85 VAL A CA 1
ATOM 620 C C . VAL A 1 85 ? -8.813 -0.689 7.804 1.00 98.19 85 VAL A C 1
ATOM 622 O O . VAL A 1 85 ? -8.303 -1.464 7.000 1.00 98.19 85 VAL A O 1
ATOM 625 N N . ILE A 1 86 ? -10.135 -0.476 7.844 1.00 98.44 86 ILE A N 1
ATOM 626 C CA . ILE A 1 86 ? -11.065 -1.061 6.863 1.00 98.44 86 ILE A CA 1
ATOM 627 C C . ILE A 1 86 ? -10.781 -0.498 5.466 1.00 98.44 86 ILE A C 1
ATOM 629 O O . ILE A 1 86 ? -10.656 -1.262 4.512 1.00 98.44 86 ILE A O 1
ATOM 633 N N . LEU A 1 87 ? -10.623 0.823 5.340 1.00 98.31 87 LEU A N 1
ATOM 634 C CA . LEU A 1 87 ? -10.300 1.458 4.059 1.00 98.31 87 LEU A CA 1
ATOM 635 C C . LEU A 1 87 ? -8.939 1.004 3.520 1.00 98.31 87 LEU A C 1
ATOM 637 O O . LEU A 1 87 ? -8.811 0.764 2.322 1.00 98.31 87 LEU A O 1
ATOM 641 N N . LEU A 1 88 ? -7.933 0.838 4.382 1.00 97.69 88 LEU A N 1
ATOM 642 C CA . LEU A 1 88 ? -6.623 0.311 3.987 1.00 97.69 88 LEU A CA 1
ATOM 643 C C . LEU A 1 88 ? -6.732 -1.118 3.449 1.00 97.69 88 LEU A C 1
ATOM 645 O O . LEU A 1 88 ? -6.183 -1.413 2.391 1.00 97.69 88 LEU A O 1
ATOM 649 N N . LEU A 1 89 ? -7.476 -1.987 4.137 1.00 97.19 89 LEU A N 1
ATOM 650 C CA . LEU A 1 89 ? -7.657 -3.377 3.717 1.00 97.19 89 LEU A CA 1
ATOM 651 C C . LEU A 1 89 ? -8.337 -3.482 2.342 1.00 97.19 89 LEU A C 1
ATOM 653 O O . LEU A 1 89 ? -7.986 -4.354 1.554 1.00 97.19 89 LEU A O 1
ATOM 657 N N . LEU A 1 90 ? -9.279 -2.582 2.045 1.00 97.88 90 LEU A N 1
ATOM 658 C CA . LEU A 1 90 ? -9.994 -2.557 0.767 1.00 97.88 90 LEU A CA 1
ATOM 659 C C . LEU A 1 90 ? -9.209 -1.866 -0.362 1.00 97.88 90 LEU A C 1
ATOM 661 O O . LEU A 1 90 ? -9.352 -2.249 -1.519 1.00 97.88 90 LEU A O 1
ATOM 665 N N . SER A 1 91 ? -8.387 -0.857 -0.055 1.00 97.69 91 SER A N 1
ATOM 666 C CA . SER A 1 91 ? -7.694 -0.041 -1.071 1.00 97.69 91 SER A CA 1
ATOM 667 C C . SER A 1 91 ? -6.311 -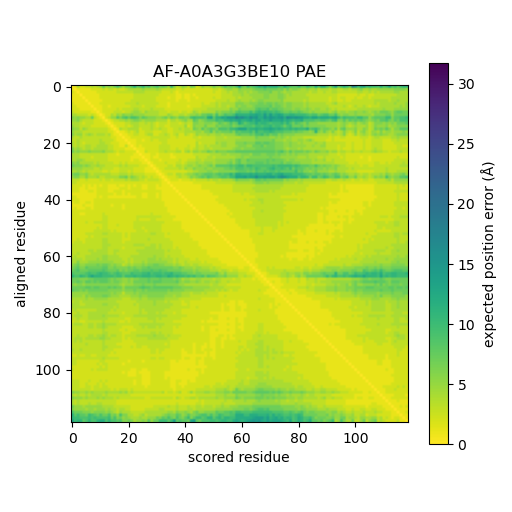0.566 -1.464 1.00 97.69 91 SER A C 1
ATOM 669 O O . SER A 1 91 ? -5.943 -0.509 -2.638 1.00 97.69 91 SER A O 1
ATOM 671 N N . LEU A 1 92 ? -5.537 -1.105 -0.517 1.00 97.56 92 LEU A N 1
ATOM 672 C CA . LEU A 1 92 ? -4.161 -1.543 -0.774 1.00 97.56 92 LEU A CA 1
ATOM 673 C C . LEU A 1 92 ? -4.037 -2.696 -1.785 1.00 97.56 92 LEU A C 1
ATOM 675 O O . LEU A 1 92 ? -3.081 -2.662 -2.560 1.00 97.56 92 LEU A O 1
ATOM 679 N N . PRO A 1 93 ? -4.963 -3.675 -1.861 1.00 97.44 93 PRO A N 1
ATOM 680 C CA . PRO A 1 93 ? -4.907 -4.704 -2.899 1.00 97.44 93 PRO A CA 1
ATOM 681 C C . PRO A 1 93 ? -5.010 -4.133 -4.318 1.00 97.44 93 PRO A C 1
ATOM 683 O O . PRO A 1 93 ? -4.326 -4.609 -5.220 1.00 97.44 93 PRO A O 1
ATOM 686 N N . VAL A 1 94 ? -5.818 -3.084 -4.510 1.00 98.12 94 VAL A N 1
ATOM 687 C CA . VAL A 1 94 ? -5.971 -2.418 -5.813 1.00 98.12 94 VAL A CA 1
ATOM 688 C C . VAL A 1 94 ? -4.675 -1.712 -6.202 1.00 98.12 94 VAL A C 1
ATOM 690 O O . VAL A 1 94 ? -4.195 -1.885 -7.321 1.00 98.12 94 VAL A O 1
ATOM 693 N N . LEU A 1 95 ? -4.069 -0.976 -5.261 1.00 96.81 95 LEU A N 1
ATOM 694 C CA . LEU A 1 95 ? -2.769 -0.343 -5.479 1.00 96.81 95 LEU A CA 1
ATOM 695 C C . LEU A 1 95 ? -1.706 -1.387 -5.840 1.00 96.81 95 LEU A C 1
ATOM 697 O O . LEU A 1 95 ? -1.027 -1.215 -6.846 1.00 96.81 95 LEU A O 1
ATOM 701 N N . ALA A 1 96 ? -1.597 -2.464 -5.054 1.00 97.69 96 ALA A N 1
ATOM 702 C CA . ALA A 1 96 ? -0.645 -3.552 -5.282 1.00 97.69 96 ALA A CA 1
ATOM 703 C C . ALA A 1 96 ? -0.829 -4.196 -6.665 1.00 97.69 96 ALA A C 1
ATOM 705 O O . ALA A 1 96 ? 0.154 -4.430 -7.366 1.00 97.69 96 ALA A O 1
ATOM 706 N N . GLY A 1 97 ? -2.077 -4.418 -7.087 1.00 98.06 97 GLY A N 1
ATOM 707 C CA . GLY A 1 97 ? -2.396 -4.907 -8.427 1.00 98.06 97 GLY A CA 1
ATOM 708 C C . GLY A 1 97 ? -1.888 -3.969 -9.522 1.00 98.06 97 GLY A C 1
ATOM 709 O O . GLY A 1 97 ? -1.184 -4.415 -10.424 1.00 98.06 97 GLY A O 1
ATOM 710 N N . ALA A 1 98 ? -2.168 -2.668 -9.413 1.00 97.81 98 ALA A N 1
ATOM 711 C CA . ALA A 1 98 ? -1.729 -1.676 -10.396 1.00 97.81 98 ALA A CA 1
ATOM 712 C C . ALA A 1 98 ? -0.199 -1.612 -10.536 1.00 97.81 98 ALA A C 1
ATOM 714 O O . ALA A 1 98 ? 0.326 -1.682 -11.647 1.00 97.81 98 ALA A O 1
ATOM 715 N N . ILE A 1 99 ? 0.531 -1.541 -9.420 1.00 97.56 99 ILE A N 1
ATOM 716 C CA . ILE A 1 99 ? 2.001 -1.482 -9.459 1.00 97.56 99 ILE A CA 1
ATOM 717 C C . ILE A 1 99 ? 2.639 -2.831 -9.835 1.00 97.56 99 ILE A C 1
ATOM 719 O O . ILE A 1 99 ? 3.754 -2.843 -10.350 1.00 97.56 99 ILE A O 1
ATOM 723 N N . THR A 1 100 ? 1.945 -3.960 -9.635 1.00 98.12 100 THR A N 1
ATOM 724 C CA . THR A 1 100 ? 2.372 -5.269 -10.162 1.00 98.12 100 THR A CA 1
ATOM 725 C C . THR A 1 100 ? 2.212 -5.325 -11.676 1.00 98.12 100 THR A C 1
ATOM 727 O O . THR A 1 100 ? 3.153 -5.730 -12.347 1.00 98.12 100 THR A O 1
ATOM 730 N N . MET A 1 101 ? 1.075 -4.875 -12.224 1.00 98.25 101 MET A N 1
ATOM 731 C CA . MET A 1 101 ? 0.875 -4.782 -13.680 1.00 98.25 101 MET A CA 1
ATOM 732 C C . MET A 1 101 ? 1.951 -3.906 -14.335 1.00 98.25 101 MET A C 1
ATOM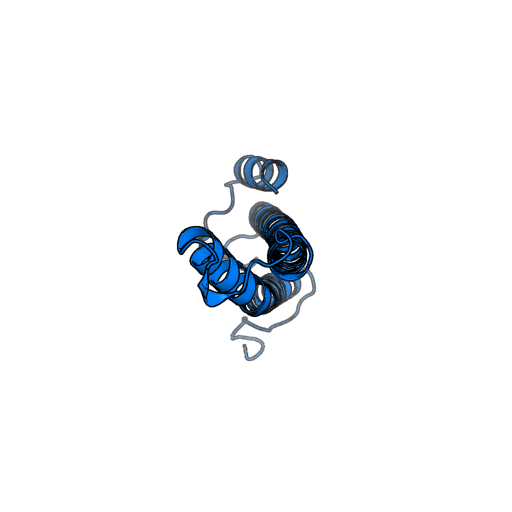 734 O O . MET A 1 101 ? 2.496 -4.254 -15.376 1.00 98.25 101 MET A O 1
ATOM 738 N N . LEU A 1 102 ? 2.346 -2.809 -13.682 1.00 97.56 102 LEU A N 1
ATOM 739 C CA . LEU A 1 102 ? 3.451 -1.982 -14.166 1.00 97.56 102 LEU A CA 1
ATOM 740 C C . LEU A 1 102 ? 4.791 -2.729 -14.117 1.00 97.56 102 LEU A C 1
ATOM 742 O O . LEU A 1 102 ? 5.589 -2.641 -15.047 1.00 97.56 102 LEU A O 1
ATOM 746 N N . LEU A 1 103 ? 5.058 -3.473 -13.041 1.00 97.88 103 LEU A N 1
ATOM 747 C CA . LEU A 1 103 ? 6.279 -4.269 -12.927 1.00 97.88 103 LEU A CA 1
ATOM 748 C C . LEU A 1 103 ? 6.363 -5.336 -14.027 1.00 97.88 103 LEU A C 1
ATOM 750 O O . LEU A 1 103 ? 7.454 -5.578 -14.549 1.00 97.88 103 LEU A O 1
ATOM 754 N N . THR A 1 104 ? 5.234 -5.957 -14.387 1.00 97.69 104 THR A N 1
ATOM 755 C CA . THR A 1 104 ? 5.177 -6.933 -15.481 1.00 97.69 104 THR A CA 1
ATOM 756 C C . THR A 1 104 ? 5.325 -6.270 -16.847 1.00 97.69 104 THR A C 1
ATOM 758 O O . THR A 1 104 ? 6.021 -6.829 -17.691 1.00 97.69 104 THR A O 1
ATOM 761 N N . ASP A 1 105 ? 4.787 -5.063 -17.052 1.00 96.88 105 ASP A N 1
ATOM 762 C CA . ASP A 1 105 ? 5.002 -4.306 -18.296 1.00 96.88 105 ASP A CA 1
ATOM 763 C C . ASP A 1 105 ? 6.481 -3.950 -18.469 1.00 96.88 105 ASP A C 1
ATOM 765 O O . ASP A 1 105 ? 7.035 -4.035 -19.562 1.00 96.88 105 ASP A O 1
ATOM 769 N N . ARG A 1 106 ? 7.164 -3.614 -17.370 1.00 96.50 106 ARG A N 1
ATOM 770 C CA . ARG A 1 106 ? 8.603 -3.334 -17.386 1.00 96.50 106 ARG A CA 1
ATOM 771 C C . ARG A 1 106 ? 9.437 -4.589 -17.652 1.00 96.50 106 ARG A C 1
ATOM 773 O O . ARG A 1 106 ? 10.365 -4.539 -18.450 1.00 96.50 106 ARG A O 1
ATOM 780 N N . ASN A 1 107 ? 9.148 -5.706 -16.984 1.00 97.25 107 ASN A N 1
ATOM 781 C CA . ASN A 1 107 ? 10.106 -6.818 -16.890 1.00 97.25 107 ASN A CA 1
ATOM 782 C C . ASN A 1 107 ? 9.686 -8.111 -17.601 1.00 97.25 107 ASN A C 1
ATOM 784 O O . ASN A 1 107 ? 10.534 -8.965 -17.851 1.00 97.25 107 ASN A O 1
ATOM 788 N N . LEU A 1 108 ? 8.400 -8.286 -17.903 1.00 96.88 108 LEU A N 1
ATOM 789 C CA . LEU A 1 108 ? 7.836 -9.533 -18.436 1.00 96.88 108 LEU A CA 1
ATOM 790 C C . LEU A 1 108 ? 7.137 -9.348 -19.791 1.00 96.88 108 LEU A C 1
ATOM 792 O O . LEU A 1 108 ? 6.446 -10.260 -20.239 1.00 96.88 108 LEU A O 1
ATOM 796 N N . ASN A 1 109 ? 7.343 -8.206 -20.455 1.00 94.69 109 ASN A N 1
ATOM 797 C CA . ASN A 1 109 ? 6.772 -7.876 -21.765 1.00 94.69 109 ASN A CA 1
ATOM 798 C C . ASN A 1 109 ? 5.235 -7.983 -21.813 1.00 94.69 109 ASN A C 1
ATOM 800 O O . ASN A 1 109 ? 4.673 -8.380 -22.835 1.00 94.69 109 ASN A O 1
ATOM 804 N N . THR A 1 110 ? 4.548 -7.669 -20.709 1.00 96.94 110 THR A N 1
ATOM 805 C CA . THR A 1 110 ? 3.098 -7.430 -20.758 1.00 96.94 110 THR A CA 1
ATOM 806 C C . THR A 1 110 ? 2.814 -6.033 -21.312 1.00 96.94 110 THR A C 1
ATOM 808 O O . THR A 1 110 ? 3.719 -5.208 -21.432 1.00 96.94 110 THR A O 1
ATOM 811 N N . SER A 1 111 ? 1.560 -5.778 -21.681 1.00 95.94 111 SER A N 1
ATOM 812 C CA . SER A 1 111 ? 1.126 -4.505 -22.261 1.00 95.94 111 SER A CA 1
ATOM 813 C C . SER A 1 111 ? -0.167 -4.006 -21.611 1.00 95.94 111 SER A C 1
ATOM 815 O O . SER A 1 111 ? -1.145 -3.724 -22.299 1.00 95.94 111 SER A O 1
ATOM 817 N N . PHE A 1 112 ? -0.201 -3.946 -20.278 1.00 96.88 112 PHE A N 1
ATOM 818 C CA . PHE A 1 112 ? -1.350 -3.420 -19.532 1.00 96.88 112 PHE A CA 1
ATOM 819 C C . PHE A 1 112 ? -1.525 -1.912 -19.714 1.00 96.88 112 PHE A C 1
ATOM 821 O O . PHE A 1 112 ? -2.657 -1.438 -19.714 1.00 96.88 112 PHE A O 1
ATOM 828 N N . PHE A 1 113 ? -0.421 -1.174 -19.842 1.00 95.94 113 PHE A N 1
ATOM 829 C CA . PHE A 1 113 ? -0.396 0.287 -19.949 1.00 95.94 113 PHE A CA 1
ATOM 830 C C . PHE A 1 113 ? 0.366 0.792 -21.185 1.00 95.94 113 PHE A C 1
ATOM 832 O O . PHE A 1 113 ? 0.613 1.994 -21.295 1.00 95.94 113 PHE A O 1
ATOM 839 N N . ASP A 1 114 ? 0.798 -0.105 -22.080 1.00 93.38 114 ASP A N 1
ATOM 840 C CA . ASP A 1 114 ? 1.479 0.245 -23.332 1.00 93.38 114 ASP A CA 1
ATOM 841 C C . ASP A 1 114 ? 0.457 0.406 -24.477 1.00 93.38 114 ASP A C 1
ATOM 843 O O . ASP A 1 114 ? -0.102 -0.602 -24.932 1.00 93.38 114 ASP A O 1
ATOM 847 N N . PRO A 1 115 ? 0.258 1.629 -25.018 1.00 91.44 115 PRO A N 1
ATOM 848 C CA . PRO A 1 115 ? -0.685 1.870 -26.110 1.00 91.44 115 PRO A CA 1
ATOM 849 C C . PRO A 1 115 ? -0.369 1.091 -27.391 1.00 91.44 115 PRO A C 1
ATOM 851 O O . PRO A 1 115 ? -1.270 0.809 -28.181 1.00 91.44 115 PRO A O 1
ATOM 854 N N . SER A 1 116 ? 0.898 0.729 -27.625 1.00 90.69 116 SER A N 1
ATOM 855 C CA . SER A 1 116 ? 1.292 -0.058 -28.801 1.00 90.69 116 SER A CA 1
ATOM 856 C C . SER A 1 116 ? 0.835 -1.519 -28.715 1.00 90.69 116 SER A C 1
ATOM 858 O O . SER A 1 116 ? 0.609 -2.153 -29.747 1.00 90.69 116 SER A O 1
ATOM 860 N N . GLY A 1 117 ? 0.633 -2.025 -27.494 1.00 90.44 117 GLY A N 1
ATOM 861 C CA . GLY A 1 117 ? 0.059 -3.338 -27.199 1.00 90.44 117 GLY A CA 1
ATOM 862 C C . GLY A 1 117 ? -1.429 -3.305 -26.830 1.00 90.44 117 GLY A C 1
ATOM 863 O O . GLY A 1 117 ? -1.972 -4.340 -26.447 1.00 90.44 117 GLY A O 1
ATOM 864 N N . GLY A 1 118 ? -2.093 -2.147 -26.956 1.00 91.88 118 GLY A N 1
ATOM 865 C CA . GLY A 1 118 ? -3.530 -1.970 -26.709 1.00 91.88 118 GLY A CA 1
ATOM 866 C C . GLY A 1 118 ? -3.931 -1.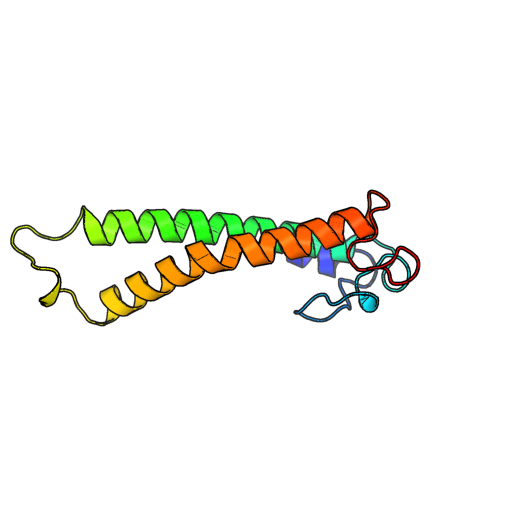603 -25.274 1.00 91.88 118 GLY A C 1
ATOM 867 O O . GLY A 1 118 ? -5.125 -1.664 -24.973 1.00 91.88 118 GLY A O 1
ATOM 868 N N . GLY A 1 119 ? -2.964 -1.261 -24.415 1.00 87.06 119 GLY A N 1
ATOM 869 C CA . GLY A 1 119 ? -3.195 -0.704 -23.074 1.00 87.06 119 GLY A CA 1
ATOM 870 C C . GLY A 1 119 ? -3.584 0.772 -23.061 1.00 87.06 119 GLY A C 1
ATOM 871 O O . GLY A 1 119 ? -3.486 1.441 -24.116 1.00 87.06 119 GLY A O 1
#

Nearest PDB structures (foldseek):
  3abl-assembly1_A  TM=9.882E-01  e=1.219E-10  Bos taurus
  8d4t-assembl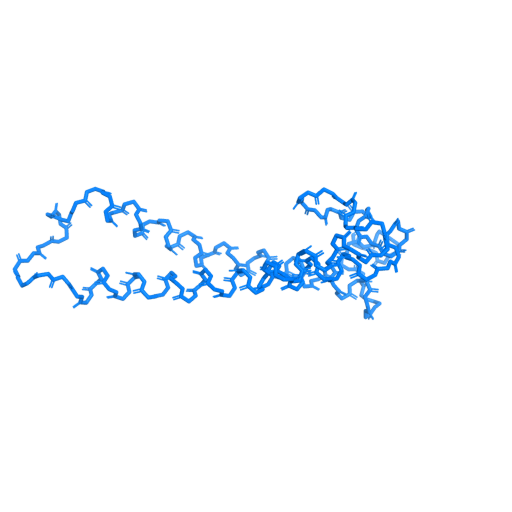y1_N  TM=9.904E-01  e=1.674E-10  Bos taurus
  7vuw-assembly2_N  TM=9.888E-01  e=2.554E-10  Bos taurus
  8ugh-assembly1_4A  TM=9.871E-01  e=2.423E-10  Sus scrofa
  5z62-assembly1_A  TM=9.783E-01  e=6.972E-10  Homo sapiens

Sequence (119 aa):
SLTLLLCSAAVESGAGTGWTVYPPLSSNISHSGGSVDMTIFSLHLAGVSSILGAINFISTIINMRSSGMTFERVPLFVWSVKITVILLLLSLPVLAGAITMLLTDRNLNTSFFDPSGGG

InterPro domains:
  IPR000883 Cytochrome c oxidase subunit I [PF00115] (3-117)
  IPR000883 Cytochrome c oxidase subunit I [PR01165] (15-27)
  IPR000883 Cytochrome c oxidase subunit I [PR01165] (47-65)
  IPR000883 Cytochrome c oxidase subunit I [PR01165] (76-95)
  IPR000883 Cytochrome c oxidase subunit I [PR01165] (105-119)
  IPR000883 Cytochrome c oxidase subunit I [PTHR10422] (1-119)
  IPR023616 Cytochrome c oxidase-like, subunit I domain [PS50855] (1-119)
  IPR036927 Cytochrome c oxidase-like, subunit I superfamily [G3DSA:1.20.210.10] (1-119)
  IPR036927 Cytochrome c oxidase-like, subunit I superfamily [SSF81442] (2-119)

Foldseek 3Di:
DVVLQVVLVVPDPHQPCPPLCDPPCVACVNVVDDSSVSVLVVLVVVLVVLLVVLVVLLCCLVPVDDPPDDPVNDDVVSVVSNVVSVCSNVVSVVVNVVSVQRVCVRPVVDPPPPVVNPD

Mean predicted aligned error: 3.45 Å

Solvent-accessible surface area (backbone atoms only — not comparable to full-atom values): 6593 Å² total; per-residue (Å²): 64,68,68,38,41,54,47,9,56,70,35,88,86,24,57,81,39,60,97,81,51,46,72,60,53,50,27,50,92,65,40,72,57,66,13,48,56,31,38,46,52,15,50,47,47,45,45,53,51,50,40,54,49,24,54,50,50,51,49,43,69,72,72,66,57,63,87,91,66,52,80,89,74,54,55,70,67,60,51,52,49,54,52,49,31,53,51,46,59,68,47,45,60,56,54,50,50,54,52,46,48,50,50,34,37,57,73,66,77,47,40,71,70,37,63,92,67,74,55

Secondary structure (DSSP, 8-state):
-HHHHHHHHHSTT---STTTT-TTTTSTTTS-STHHHHHHHHHHHHHHHHHHHHHHHHHHHHHSPPTT--GGGS-HHHHHHHHHHHHHHHHHHHHHHHHHHHHHHHHS---SS-GGGT-